Protein AF-A0A0A8YDG8-F1 (afdb_monomer_lite)

Structure (mmCIF, N/CA/C/O backbone):
data_AF-A0A0A8YDG8-F1
#
_entry.id   AF-A0A0A8YDG8-F1
#
loop_
_atom_site.group_PDB
_atom_site.id
_atom_site.type_symbol
_atom_site.label_atom_id
_atom_site.label_alt_id
_atom_site.label_comp_id
_atom_site.label_asym_id
_atom_site.label_entity_id
_atom_site.label_seq_id
_atom_site.pdbx_PDB_ins_code
_atom_site.Cartn_x
_atom_site.Cartn_y
_atom_site.Cartn_z
_atom_site.occupancy
_atom_site.B_iso_or_equiv
_atom_site.auth_seq_id
_atom_site.auth_comp_id
_atom_site.auth_asym_id
_atom_site.auth_atom_id
_atom_site.pdbx_PDB_model_num
ATOM 1 N N . MET A 1 1 ? -13.536 15.632 -9.700 1.00 43.44 1 MET A N 1
ATOM 2 C CA . MET A 1 1 ? -12.795 16.153 -10.864 1.00 43.44 1 MET A CA 1
ATOM 3 C C . MET A 1 1 ? -11.364 16.337 -10.385 1.00 43.44 1 MET A C 1
ATOM 5 O O . MET A 1 1 ? -11.115 17.284 -9.657 1.00 43.44 1 MET A O 1
ATOM 9 N N . GLN A 1 2 ? -10.503 15.338 -10.590 1.00 40.81 2 GLN A N 1
ATOM 10 C CA . GLN A 1 2 ? -9.111 15.374 -10.126 1.00 40.81 2 GLN A CA 1
ATOM 11 C C . GLN A 1 2 ? -8.225 15.758 -11.313 1.00 40.81 2 GLN A C 1
ATOM 13 O O . GLN A 1 2 ? -8.379 15.189 -12.392 1.00 40.81 2 GLN A O 1
ATOM 18 N N . ASP A 1 3 ? -7.374 16.757 -11.099 1.00 44.22 3 ASP A N 1
ATOM 19 C CA . ASP A 1 3 ? -6.323 17.208 -12.011 1.00 44.22 3 ASP A CA 1
ATOM 20 C C . ASP A 1 3 ? -5.177 16.176 -12.003 1.00 44.22 3 ASP A C 1
ATOM 22 O O . ASP A 1 3 ? -4.613 15.926 -10.933 1.00 44.22 3 ASP A O 1
ATOM 26 N N . PRO A 1 4 ? -4.849 15.533 -13.140 1.00 57.47 4 PRO A N 1
ATOM 27 C CA . PRO A 1 4 ? -3.855 14.478 -13.201 1.00 57.47 4 PRO A CA 1
ATOM 28 C C . PRO A 1 4 ? -2.584 14.968 -13.900 1.00 57.47 4 PRO A C 1
ATOM 30 O O . PRO A 1 4 ? -2.214 14.423 -14.935 1.00 57.47 4 PRO A O 1
ATOM 33 N N . CYS A 1 5 ? -1.912 16.005 -13.411 1.00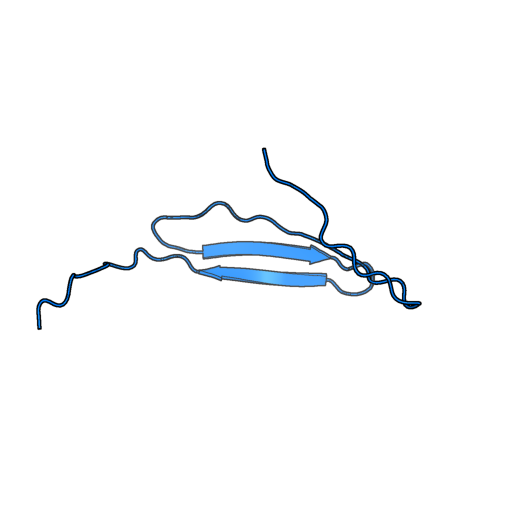 48.75 5 CYS A N 1
ATOM 34 C CA . CYS A 1 5 ? -0.658 16.434 -14.036 1.00 48.75 5 CYS A CA 1
ATOM 35 C C . CYS A 1 5 ? 0.387 16.870 -13.008 1.00 48.75 5 CYS A C 1
ATOM 37 O O . CYS A 1 5 ? 0.638 18.056 -12.818 1.00 48.75 5 CYS A O 1
ATOM 39 N N . LEU A 1 6 ? 1.085 15.896 -12.412 1.00 50.06 6 LEU A N 1
ATOM 40 C CA . LEU A 1 6 ? 2.439 16.143 -11.915 1.00 50.06 6 LEU A CA 1
ATOM 41 C C . LEU A 1 6 ? 3.440 15.702 -12.990 1.00 50.06 6 LEU A C 1
ATOM 43 O O . LEU A 1 6 ? 3.841 14.544 -13.082 1.00 50.06 6 LEU A O 1
ATOM 47 N N . VAL A 1 7 ? 3.783 16.650 -13.858 1.00 53.62 7 VAL A N 1
ATOM 48 C CA . VAL A 1 7 ? 4.774 16.503 -14.926 1.00 53.62 7 VAL A CA 1
ATOM 49 C C . VAL A 1 7 ? 6.175 16.568 -14.314 1.00 53.62 7 VAL A C 1
ATOM 51 O O . VAL A 1 7 ? 6.554 17.595 -13.756 1.00 53.62 7 VAL A O 1
ATOM 54 N N . LEU A 1 8 ? 6.975 15.508 -14.457 1.00 48.16 8 LEU A N 1
ATOM 55 C CA . LEU A 1 8 ? 8.424 15.572 -14.234 1.00 48.16 8 LEU A CA 1
ATOM 56 C C . LEU A 1 8 ? 9.126 15.670 -15.591 1.00 48.16 8 LEU A C 1
ATOM 58 O O . LEU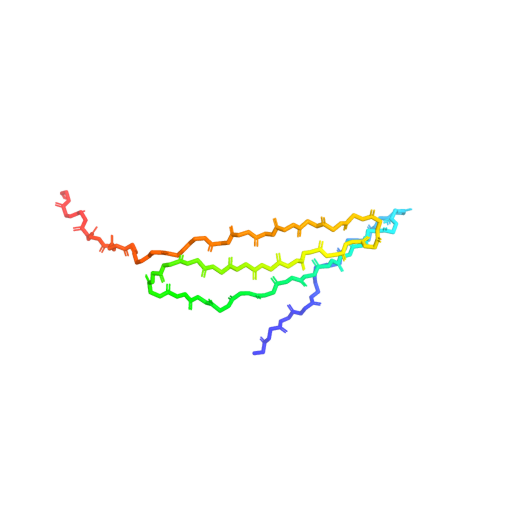 A 1 8 ? 9.476 14.667 -16.207 1.00 48.16 8 LEU A O 1
ATOM 62 N N . ALA A 1 9 ? 9.297 16.901 -16.073 1.00 51.19 9 ALA A N 1
ATOM 63 C CA . ALA A 1 9 ? 10.082 17.197 -17.265 1.00 51.19 9 ALA A CA 1
ATOM 64 C C . ALA A 1 9 ? 11.568 17.333 -16.886 1.00 51.19 9 ALA A C 1
ATOM 66 O O . ALA A 1 9 ? 12.012 18.370 -16.399 1.00 51.19 9 ALA A O 1
ATOM 67 N N . GLY A 1 10 ? 12.329 16.265 -17.118 1.00 52.00 10 GLY A N 1
ATOM 68 C CA . GLY A 1 10 ? 13.793 16.230 -17.116 1.00 52.00 10 GLY A CA 1
ATOM 69 C C . GLY A 1 10 ? 14.277 15.150 -18.097 1.00 52.00 10 GLY A C 1
ATOM 70 O O . GLY A 1 10 ? 13.485 14.283 -18.460 1.00 52.00 10 GLY A O 1
ATOM 71 N N . PRO A 1 11 ? 15.541 15.166 -18.564 1.00 57.84 11 PRO A N 1
ATOM 72 C CA . PRO A 1 11 ? 16.020 14.328 -19.676 1.00 57.84 11 PRO A CA 1
ATOM 73 C C . PRO A 1 11 ? 16.209 12.835 -19.331 1.00 57.84 11 PRO A C 1
ATOM 75 O O . PRO A 1 11 ? 16.891 12.101 -20.040 1.00 57.84 11 PRO A O 1
ATOM 78 N N . THR A 1 12 ? 15.584 12.361 -18.260 1.00 57.31 12 THR A N 1
ATOM 79 C CA . THR A 1 12 ? 15.493 10.956 -17.867 1.00 57.31 12 THR A CA 1
ATOM 80 C C . THR A 1 12 ? 14.024 10.562 -17.893 1.00 57.31 12 THR A C 1
ATOM 82 O O . THR A 1 12 ? 13.205 11.152 -17.195 1.00 57.31 12 THR A O 1
ATOM 85 N N . HIS A 1 13 ? 13.679 9.570 -18.715 1.00 62.09 13 HIS A N 1
ATOM 86 C CA . HIS A 1 13 ? 12.322 9.035 -18.814 1.00 62.09 13 HIS A CA 1
ATOM 87 C C . HIS A 1 13 ? 11.917 8.409 -17.469 1.00 62.09 13 HIS A C 1
ATOM 89 O O . HIS A 1 13 ? 12.195 7.240 -17.206 1.00 62.09 13 HIS A O 1
ATOM 95 N N . ALA A 1 14 ? 11.301 9.198 -16.592 1.00 65.75 14 ALA A N 1
ATOM 96 C CA . ALA A 1 14 ? 10.734 8.707 -15.349 1.00 65.75 14 ALA A CA 1
ATOM 97 C C . ALA A 1 14 ? 9.497 7.857 -15.672 1.00 65.75 14 ALA A C 1
ATOM 99 O O . ALA A 1 14 ? 8.574 8.313 -16.346 1.00 65.75 14 ALA A O 1
ATOM 100 N N . VAL A 1 15 ? 9.484 6.612 -15.200 1.00 68.06 15 VAL A N 1
ATOM 101 C CA . VAL A 1 15 ? 8.323 5.728 -15.318 1.00 68.06 15 VAL A CA 1
ATOM 102 C C . VAL A 1 15 ? 7.436 5.962 -14.100 1.00 68.06 15 VAL A C 1
ATOM 104 O O . VAL A 1 15 ? 7.835 5.673 -12.973 1.00 68.06 15 VAL A O 1
ATOM 107 N N . VAL A 1 16 ? 6.243 6.513 -14.327 1.00 75.25 16 VAL A N 1
ATOM 108 C CA . VAL A 1 16 ? 5.240 6.747 -13.281 1.00 75.25 16 VAL A CA 1
ATOM 109 C C . VAL A 1 16 ? 4.238 5.599 -13.306 1.00 75.25 16 VAL A C 1
ATOM 111 O O . VAL A 1 16 ? 3.570 5.376 -14.313 1.00 75.25 16 VAL A O 1
ATOM 114 N N . VAL A 1 17 ? 4.142 4.869 -12.196 1.00 83.38 17 VAL A N 1
ATOM 115 C CA . VAL A 1 17 ? 3.184 3.773 -12.000 1.00 83.38 17 VAL A CA 1
ATOM 116 C C . VAL A 1 17 ? 2.403 4.052 -10.725 1.00 83.38 17 VAL A C 1
ATOM 118 O O . VAL A 1 17 ? 2.988 4.446 -9.717 1.00 83.38 17 VAL A O 1
ATOM 121 N N . GLN A 1 18 ? 1.091 3.842 -10.770 1.00 88.62 18 GLN A N 1
ATOM 122 C CA . GLN A 1 18 ? 0.191 4.075 -9.647 1.00 88.62 18 GLN A CA 1
ATOM 123 C C . GLN A 1 18 ? -0.567 2.796 -9.289 1.00 88.62 18 GLN A C 1
ATOM 125 O O . GLN A 1 18 ? -0.918 1.999 -10.159 1.00 88.62 18 GLN A O 1
ATOM 130 N N . VAL A 1 19 ? -0.812 2.616 -7.992 1.00 88.69 19 VAL A N 1
ATOM 131 C CA . VAL A 1 19 ? -1.699 1.592 -7.445 1.00 88.69 19 VAL A CA 1
ATOM 132 C C . VAL A 1 19 ? -2.599 2.256 -6.410 1.00 88.69 19 VAL A C 1
ATOM 134 O O . VAL A 1 19 ? -2.115 2.942 -5.511 1.00 88.69 19 VAL A O 1
ATOM 137 N N . ASP A 1 20 ? -3.90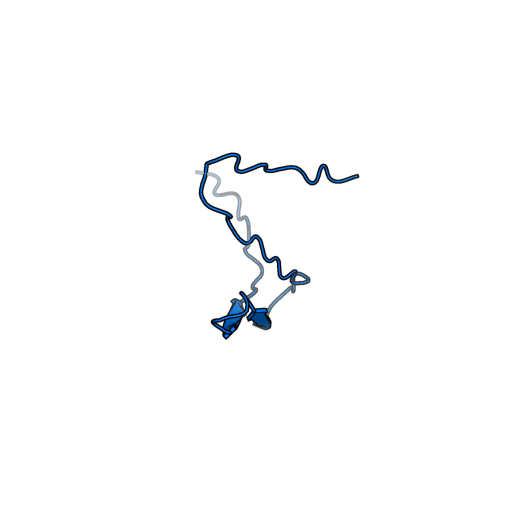6 2.068 -6.556 1.00 94.75 20 ASP A N 1
ATOM 138 C CA . ASP A 1 20 ? -4.901 2.671 -5.677 1.00 94.75 20 ASP A CA 1
ATOM 139 C C . ASP A 1 20 ? -5.417 1.649 -4.662 1.00 94.75 20 ASP A C 1
ATOM 141 O O . ASP A 1 20 ? -5.604 0.470 -4.971 1.00 94.75 20 ASP A O 1
ATOM 145 N N . PHE A 1 21 ? -5.687 2.115 -3.443 1.00 95.94 21 PHE A N 1
ATOM 146 C CA . PHE A 1 21 ? -6.252 1.295 -2.378 1.00 95.94 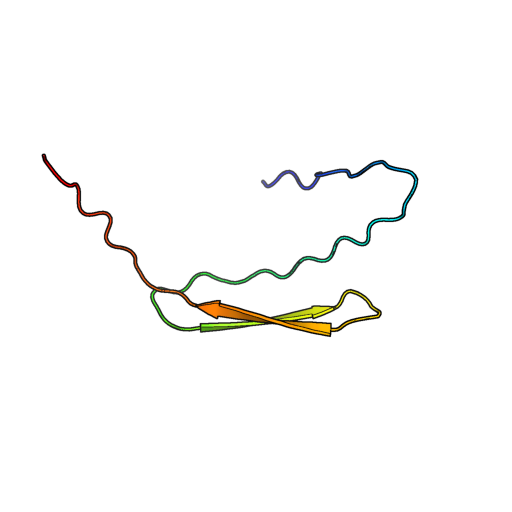21 PHE A CA 1
ATOM 147 C C . PHE A 1 21 ? -7.499 1.953 -1.803 1.00 95.94 21 PHE A C 1
ATOM 149 O O . PHE A 1 21 ? -7.473 3.115 -1.402 1.00 95.94 21 PHE A O 1
ATOM 156 N N . THR A 1 22 ? -8.586 1.190 -1.706 1.00 95.75 22 THR A N 1
ATOM 157 C CA . THR A 1 22 ? -9.782 1.630 -0.986 1.00 95.75 22 THR A CA 1
ATOM 158 C C . THR A 1 22 ? -9.495 1.649 0.520 1.00 95.75 22 THR A C 1
ATOM 160 O O . THR A 1 22 ? -9.079 0.614 1.056 1.00 95.75 22 THR A O 1
ATOM 163 N N . PRO A 1 23 ? -9.725 2.779 1.215 1.00 95.06 23 PRO A N 1
ATOM 164 C CA . PRO A 1 23 ? -9.590 2.849 2.666 1.00 95.06 23 PRO A CA 1
ATOM 165 C C . PRO A 1 23 ? -10.483 1.829 3.378 1.00 95.06 23 PRO A C 1
ATOM 167 O O . PRO A 1 23 ? -11.560 1.480 2.890 1.00 95.06 23 PRO A O 1
ATOM 170 N N . LYS A 1 24 ? -10.044 1.366 4.552 1.00 95.94 24 LYS A N 1
ATOM 171 C CA . LYS A 1 24 ? -10.813 0.465 5.423 1.00 95.94 24 LYS A CA 1
ATOM 172 C C . LYS A 1 24 ? -10.869 1.023 6.839 1.00 95.94 24 LYS A C 1
ATOM 174 O O . LYS A 1 24 ? -9.920 1.660 7.280 1.00 95.94 24 LYS A O 1
ATOM 179 N N . GLU A 1 25 ? -11.932 0.694 7.566 1.00 94.62 25 GLU A N 1
ATOM 180 C CA . GLU A 1 25 ? -12.054 0.993 9.001 1.00 94.62 25 GLU A CA 1
ATOM 181 C C . GLU A 1 25 ? -10.909 0.349 9.806 1.00 94.62 25 GLU A C 1
ATOM 183 O O . GLU A 1 25 ? -10.287 0.974 10.661 1.00 94.62 25 GLU A O 1
ATOM 188 N N . ALA A 1 26 ? -10.578 -0.907 9.494 1.00 96.38 26 ALA A N 1
ATOM 189 C CA . ALA A 1 26 ? -9.421 -1.610 10.034 1.00 96.38 26 ALA A CA 1
ATOM 190 C C . ALA A 1 26 ? -8.965 -2.730 9.086 1.00 96.38 26 ALA A C 1
ATOM 192 O O . ALA A 1 26 ? -9.738 -3.231 8.263 1.00 96.38 26 ALA A O 1
ATOM 193 N N . GLY A 1 27 ? -7.711 -3.163 9.219 1.00 96.69 27 GLY A N 1
ATOM 194 C CA . GLY A 1 27 ? -7.185 -4.355 8.548 1.00 96.69 27 GLY A CA 1
ATOM 195 C C . GLY A 1 27 ? -6.090 -4.044 7.534 1.00 96.69 27 GLY A C 1
ATOM 196 O O . GLY A 1 27 ? -5.347 -3.086 7.689 1.00 96.69 27 GLY A O 1
ATOM 197 N N . LYS A 1 28 ? -5.938 -4.887 6.507 1.00 97.88 28 LYS A N 1
ATOM 198 C CA . LYS A 1 28 ? -4.868 -4.754 5.505 1.00 97.88 28 LYS A CA 1
ATOM 199 C C . LYS A 1 28 ? -5.412 -4.733 4.082 1.00 97.88 28 LYS A C 1
ATOM 201 O O . LYS A 1 28 ? -6.501 -5.247 3.802 1.00 97.88 28 LYS A O 1
ATOM 206 N N . SER A 1 29 ? -4.667 -4.102 3.188 1.00 97.62 29 SER A N 1
ATOM 207 C CA . SER A 1 29 ? -4.819 -4.201 1.736 1.00 97.62 29 SER A CA 1
ATOM 208 C C . SER A 1 29 ? -3.463 -4.516 1.129 1.00 97.62 29 SER A C 1
ATOM 210 O O . SER A 1 29 ? -2.452 -3.995 1.587 1.00 97.62 29 SER A O 1
ATOM 212 N N . ASP A 1 30 ? -3.448 -5.374 0.121 1.00 97.19 30 ASP A N 1
ATOM 213 C CA . ASP A 1 30 ? -2.240 -5.766 -0.590 1.00 97.19 30 ASP A CA 1
ATOM 214 C C . ASP A 1 30 ? -2.385 -5.385 -2.063 1.00 97.19 30 ASP A C 1
ATOM 216 O O . ASP A 1 30 ? -3.465 -5.515 -2.639 1.00 97.19 30 ASP A O 1
ATOM 220 N N . GLY A 1 31 ? -1.298 -4.919 -2.669 1.00 95.25 31 GLY A N 1
ATOM 221 C CA . GLY A 1 31 ? -1.232 -4.547 -4.078 1.00 95.25 31 GLY A CA 1
ATOM 222 C C . GLY A 1 31 ? 0.158 -4.806 -4.640 1.00 95.25 31 GLY A C 1
ATOM 223 O O . GLY A 1 31 ? 1.129 -4.926 -3.892 1.00 95.25 31 GLY A O 1
ATOM 224 N N . ILE A 1 32 ? 0.254 -4.917 -5.961 1.00 95.44 32 ILE A N 1
ATOM 225 C CA . ILE A 1 32 ? 1.532 -5.061 -6.658 1.00 95.44 32 ILE A CA 1
ATOM 226 C C . ILE A 1 32 ? 1.795 -3.783 -7.441 1.00 95.44 32 ILE A C 1
ATOM 228 O O . ILE A 1 32 ? 0.969 -3.377 -8.254 1.00 95.44 32 ILE A O 1
ATOM 232 N N . LEU A 1 33 ? 2.958 -3.180 -7.205 1.00 92.88 33 LEU A N 1
ATOM 233 C CA . LEU A 1 33 ? 3.493 -2.117 -8.040 1.00 92.88 33 LEU A CA 1
ATOM 234 C C . LEU A 1 33 ? 4.489 -2.737 -9.023 1.00 92.88 33 LEU A C 1
ATOM 236 O O . LEU A 1 33 ? 5.539 -3.238 -8.614 1.00 92.88 33 LEU A O 1
ATOM 240 N N . ASP A 1 34 ? 4.135 -2.734 -10.304 1.00 90.12 34 ASP A N 1
ATOM 241 C CA . ASP A 1 34 ? 4.962 -3.272 -11.384 1.00 90.12 34 ASP A CA 1
ATOM 242 C C . ASP A 1 34 ? 5.576 -2.123 -12.188 1.00 90.12 34 ASP A C 1
ATOM 244 O O . ASP A 1 34 ? 4.888 -1.456 -12.958 1.00 90.12 34 ASP A O 1
ATOM 248 N N . ILE A 1 35 ? 6.875 -1.887 -11.998 1.00 86.06 35 ILE A N 1
ATOM 249 C CA . ILE A 1 35 ? 7.639 -0.878 -12.751 1.00 86.06 35 ILE A CA 1
ATOM 250 C C . ILE A 1 35 ? 8.346 -1.486 -13.976 1.00 86.06 35 ILE A C 1
ATOM 252 O O . ILE A 1 35 ? 9.322 -0.935 -14.486 1.00 86.06 35 ILE A O 1
ATOM 256 N N . GLY A 1 36 ? 7.882 -2.653 -14.438 1.00 84.94 36 GLY A N 1
ATOM 257 C CA . GLY A 1 36 ? 8.363 -3.371 -15.618 1.00 84.94 36 GLY A CA 1
ATOM 258 C C . GLY A 1 36 ? 9.531 -4.310 -15.319 1.00 84.94 36 GLY A C 1
ATOM 259 O O . GLY A 1 36 ? 9.449 -5.509 -15.577 1.00 84.94 36 GLY A O 1
ATOM 260 N N . PHE A 1 37 ? 10.620 -3.787 -14.751 1.00 83.06 37 PHE A N 1
ATOM 261 C CA . PHE A 1 37 ? 11.808 -4.586 -14.403 1.00 83.06 37 PHE A CA 1
ATOM 262 C C . PHE A 1 37 ? 11.805 -5.092 -12.953 1.00 83.06 37 PHE A C 1
ATOM 264 O O . PHE A 1 37 ? 12.598 -5.959 -12.593 1.00 83.06 37 PHE A O 1
ATOM 271 N N . CYS A 1 38 ? 10.933 -4.541 -12.109 1.00 85.50 38 CYS A N 1
ATOM 272 C CA . CYS A 1 38 ? 10.806 -4.907 -10.706 1.00 85.50 38 CYS A CA 1
ATOM 273 C C . CYS A 1 38 ? 9.329 -4.916 -10.308 1.00 85.50 38 CYS A C 1
ATOM 275 O O . CYS A 1 38 ? 8.574 -4.008 -10.657 1.00 85.50 38 CYS A O 1
ATOM 277 N N . LYS A 1 39 ? 8.939 -5.942 -9.550 1.00 92.81 39 LYS A N 1
ATOM 278 C CA . LYS A 1 39 ? 7.604 -6.082 -8.968 1.00 92.81 39 LYS A CA 1
ATOM 279 C C . LYS A 1 39 ? 7.720 -5.974 -7.459 1.00 92.81 39 LYS A C 1
ATOM 281 O O . LYS A 1 39 ? 8.378 -6.801 -6.830 1.00 92.81 39 LYS A O 1
ATOM 286 N N . MET A 1 40 ? 7.064 -4.977 -6.882 1.00 94.12 40 MET A N 1
ATOM 287 C CA . MET A 1 40 ? 7.046 -4.752 -5.441 1.00 94.12 40 MET A CA 1
ATOM 288 C C . MET A 1 40 ? 5.667 -5.076 -4.875 1.00 94.12 40 MET A C 1
ATOM 290 O O . MET A 1 40 ? 4.657 -4.566 -5.357 1.00 94.12 40 MET A O 1
ATOM 294 N N . LYS A 1 41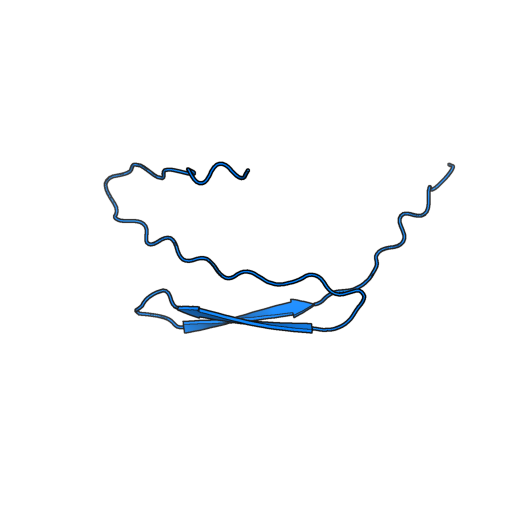 ? 5.621 -5.897 -3.820 1.00 96.50 41 LYS A N 1
ATOM 295 C CA . LYS A 1 41 ? 4.403 -6.071 -3.027 1.00 96.50 41 LYS A CA 1
ATOM 296 C C . LYS A 1 41 ? 4.282 -4.920 -2.034 1.00 96.50 41 LYS A C 1
ATOM 298 O O . LYS A 1 41 ? 5.164 -4.725 -1.202 1.00 96.50 41 LYS A O 1
ATOM 303 N N . VAL A 1 42 ? 3.174 -4.198 -2.109 1.00 95.94 42 VAL A N 1
ATOM 304 C CA . VAL A 1 42 ? 2.804 -3.129 -1.184 1.00 95.94 42 VAL A CA 1
ATOM 305 C C . VAL A 1 42 ? 1.706 -3.654 -0.271 1.00 95.94 42 VAL A C 1
ATOM 307 O O . VAL A 1 42 ? 0.693 -4.161 -0.748 1.00 95.94 42 VAL A O 1
ATOM 310 N N . THR A 1 43 ? 1.896 -3.517 1.038 1.00 97.56 43 THR A N 1
ATOM 311 C CA . THR A 1 43 ? 0.873 -3.823 2.042 1.00 97.56 43 THR A CA 1
ATOM 312 C C . THR A 1 43 ? 0.544 -2.549 2.805 1.00 97.56 43 THR A C 1
ATOM 314 O O . THR A 1 43 ? 1.413 -1.972 3.456 1.00 97.56 43 THR A O 1
ATOM 317 N N . VAL A 1 44 ? -0.716 -2.127 2.753 1.00 97.00 44 VAL A N 1
ATOM 318 C CA . VAL A 1 44 ? -1.233 -0.979 3.501 1.00 97.00 44 VAL A CA 1
ATOM 319 C C . VAL A 1 44 ? -2.032 -1.495 4.688 1.00 97.00 44 VAL A C 1
ATOM 321 O O . VAL A 1 44 ? -2.947 -2.304 4.519 1.00 97.00 44 VAL A O 1
ATOM 324 N N . ALA A 1 45 ? -1.680 -1.047 5.890 1.00 97.25 45 ALA A N 1
ATOM 325 C CA . ALA A 1 45 ? -2.448 -1.311 7.099 1.00 97.25 45 ALA A CA 1
ATOM 326 C C . ALA A 1 45 ? -3.364 -0.121 7.400 1.00 97.25 45 ALA A C 1
ATOM 328 O O . ALA A 1 45 ? -2.945 1.031 7.324 1.00 97.25 45 ALA A O 1
ATOM 329 N N . TRP A 1 46 ? -4.603 -0.424 7.759 1.00 97.38 46 TRP A N 1
ATOM 330 C CA . TRP A 1 46 ? -5.647 0.533 8.073 1.00 97.38 46 TRP A CA 1
ATOM 331 C C . TRP A 1 46 ? -6.065 0.381 9.528 1.00 97.38 46 TRP A C 1
ATOM 333 O O . TRP A 1 46 ? -6.187 -0.736 10.042 1.00 97.38 46 TRP A O 1
ATOM 343 N N . SER A 1 47 ? -6.318 1.512 10.166 1.00 95.06 47 SER A N 1
ATOM 344 C CA . SER A 1 47 ? -6.972 1.604 11.461 1.00 95.06 47 SER A CA 1
ATOM 345 C C . SER A 1 47 ? -7.631 2.968 11.548 1.00 95.06 47 SER A C 1
ATOM 347 O O . SER A 1 47 ? -7.055 3.961 11.096 1.00 95.06 47 SER A O 1
ATOM 349 N N . LEU A 1 48 ? -8.796 3.027 12.181 1.00 92.31 48 LEU A N 1
ATOM 350 C CA . LEU A 1 48 ? -9.340 4.283 12.664 1.00 92.31 48 LEU A CA 1
ATOM 351 C C . LEU A 1 48 ? -8.350 4.932 13.632 1.00 92.31 48 LEU A C 1
ATOM 353 O O . LEU A 1 48 ? -7.775 4.266 14.496 1.00 92.31 48 LEU A O 1
ATOM 357 N N . ILE A 1 49 ? -8.169 6.238 13.475 1.00 85.31 49 ILE A N 1
ATOM 358 C CA . ILE A 1 49 ? -7.457 7.089 14.422 1.00 85.31 49 ILE A CA 1
ATOM 359 C C . ILE A 1 49 ? -8.528 7.953 15.082 1.00 85.31 49 ILE A C 1
ATOM 361 O O . ILE A 1 49 ? -9.240 8.682 14.389 1.00 85.31 49 ILE A O 1
ATOM 365 N N . SER A 1 50 ? -8.675 7.865 16.405 1.00 82.12 50 SER A N 1
ATOM 366 C CA . SER A 1 50 ? -9.525 8.809 17.126 1.00 82.12 50 SER A CA 1
ATOM 367 C C . SER A 1 50 ? -8.821 10.166 17.150 1.00 82.12 50 SER A C 1
ATOM 369 O O . SER A 1 50 ? -7.742 10.328 17.715 1.00 82.12 50 SER A O 1
ATOM 371 N N . CYS A 1 51 ? -9.423 11.175 16.524 1.00 70.75 51 CYS A N 1
ATOM 372 C CA . CYS A 1 51 ? -9.041 12.560 16.777 1.00 70.75 51 CYS A CA 1
ATOM 373 C C . CYS A 1 51 ? -9.682 12.996 18.095 1.00 70.75 51 CYS A C 1
ATOM 375 O O . CYS A 1 51 ? -10.703 13.685 18.106 1.00 70.75 51 CYS A O 1
ATOM 377 N N . GLU A 1 52 ? -9.115 12.561 19.216 1.00 73.00 52 GLU A N 1
ATOM 378 C CA . GLU A 1 52 ? -9.489 13.120 20.509 1.00 73.00 52 GLU A CA 1
ATOM 379 C C . GLU A 1 52 ? -9.007 14.571 20.548 1.00 73.00 52 GLU A C 1
ATOM 381 O O . GLU A 1 52 ? -7.816 14.857 20.414 1.00 73.00 52 GLU A O 1
ATOM 386 N N . LYS A 1 53 ? -9.946 15.515 20.677 1.00 66.50 53 LYS A N 1
ATOM 387 C CA . LYS A 1 53 ? -9.605 16.904 20.982 1.00 66.50 53 LYS A CA 1
ATOM 388 C C . LYS A 1 53 ? -8.991 16.910 22.378 1.00 66.50 53 LYS A C 1
ATOM 390 O O . LYS A 1 53 ? -9.718 16.895 23.368 1.00 66.50 53 LYS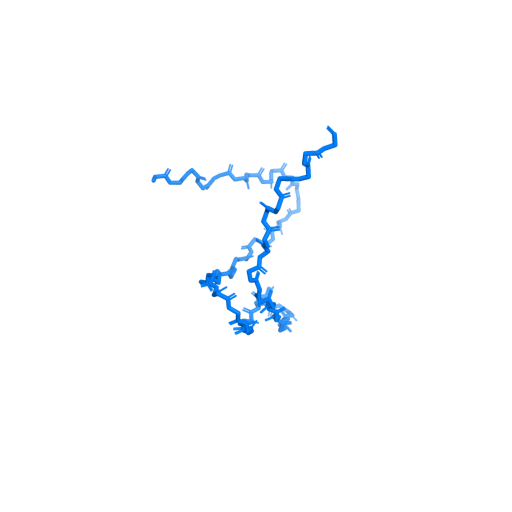 A O 1
ATOM 395 N N . LEU A 1 54 ? -7.663 16.905 22.451 1.00 65.69 54 LEU A N 1
ATOM 396 C CA . LEU A 1 54 ? -6.937 17.258 23.665 1.00 65.69 54 LEU A CA 1
ATOM 397 C C . LEU A 1 54 ? -7.277 18.716 23.989 1.00 65.69 54 LEU A C 1
ATOM 399 O O . LEU A 1 54 ? -6.676 19.644 23.452 1.00 65.69 54 LEU A O 1
ATOM 403 N N . ASN A 1 55 ? -8.289 18.907 24.832 1.00 60.66 55 ASN A N 1
ATOM 404 C CA . ASN A 1 55 ? -8.526 20.171 25.509 1.00 60.66 55 ASN A CA 1
ATOM 405 C C . ASN A 1 55 ? -7.469 20.272 26.618 1.00 60.66 55 ASN A C 1
ATOM 407 O O . ASN A 1 55 ? -7.678 19.747 27.713 1.00 60.66 55 ASN A O 1
ATOM 411 N N . VAL A 1 56 ? -6.315 20.855 26.281 1.00 58.69 56 VAL A N 1
ATOM 412 C CA . VAL A 1 56 ? -5.328 21.345 27.257 1.00 58.69 56 VAL A CA 1
ATOM 413 C C . VAL A 1 56 ? -5.835 22.646 27.860 1.00 58.69 56 VAL A C 1
ATOM 415 O O . VAL A 1 56 ? -6.354 23.478 27.080 1.00 58.69 56 VAL A O 1
#

Secondary structure (DSSP, 8-state):
---------SSS------------SEEEEEEEEE-SS-EEEEEEEEE---------

Radius of gyration: 17.27 Å; chains: 1; bounding box: 29×27×47 Å

pLDDT: mean 79.04, std 18.53, range [40.81, 97.88]

Foldseek 3Di:
DDDPDPDDDDPDPDQDWDDDDDADQFDKDWDWTCSPVDIDIDIDTHHDDDPDPPPD

Organism: Arundo donax (NCBI:txid35708)

Sequence (56 aa):
MQDPCLVLAGPTHAVVVQVDFTPKEAGKSDGILDIGFCKMKVTVAWSLISCEKLNV